Protein AF-A0A1V3PQN3-F1 (afdb_monomer_lite)

Structure (mmCIF, N/CA/C/O backbone):
data_AF-A0A1V3PQN3-F1
#
_entry.id   AF-A0A1V3PQN3-F1
#
loop_
_atom_site.group_PDB
_atom_site.id
_atom_site.type_symbol
_atom_site.label_atom_id
_atom_site.label_alt_id
_atom_site.label_comp_id
_atom_site.label_asym_id
_atom_site.label_entity_id
_atom_site.label_seq_id
_atom_site.pdbx_PDB_ins_code
_atom_site.Cartn_x
_atom_site.Cartn_y
_atom_site.Cartn_z
_atom_site.occupancy
_atom_site.B_iso_or_equiv
_atom_site.auth_seq_id
_atom_site.auth_comp_id
_atom_site.auth_asym_id
_atom_site.auth_atom_id
_atom_site.pdbx_PDB_model_num
ATOM 1 N N . MET A 1 1 ? 1.425 3.994 -4.822 1.00 84.88 1 MET A N 1
ATOM 2 C CA . MET A 1 1 ? -0.003 4.037 -5.221 1.00 84.88 1 MET A CA 1
ATOM 3 C C . MET A 1 1 ? -0.849 3.561 -4.052 1.00 84.88 1 MET A C 1
ATOM 5 O O . MET A 1 1 ? -0.398 2.694 -3.318 1.00 84.88 1 MET A O 1
ATOM 9 N N . ILE A 1 2 ? -2.056 4.104 -3.886 1.00 88.00 2 ILE A N 1
ATOM 10 C CA . ILE A 1 2 ? -3.030 3.630 -2.897 1.00 88.00 2 ILE A CA 1
ATOM 11 C C . ILE A 1 2 ? -4.303 3.187 -3.621 1.00 88.00 2 ILE A C 1
ATOM 13 O O . ILE A 1 2 ? -4.749 3.871 -4.540 1.00 88.00 2 ILE A O 1
ATOM 17 N N . ALA A 1 3 ? -4.872 2.051 -3.221 1.00 89.62 3 ALA A N 1
ATOM 18 C CA . ALA A 1 3 ? -6.148 1.553 -3.726 1.00 89.62 3 ALA A CA 1
ATOM 19 C C . ALA A 1 3 ? -7.043 1.098 -2.571 1.00 89.62 3 ALA A C 1
ATOM 21 O O . ALA A 1 3 ? -6.552 0.612 -1.552 1.00 89.62 3 ALA A O 1
ATOM 22 N N . GLN A 1 4 ? -8.357 1.219 -2.743 1.00 89.44 4 GLN A N 1
ATOM 23 C CA . GLN A 1 4 ? -9.339 0.742 -1.776 1.00 89.44 4 GLN A CA 1
ATOM 24 C C . GLN A 1 4 ? -10.191 -0.360 -2.403 1.00 89.44 4 GLN A C 1
ATOM 26 O O . GLN A 1 4 ? -10.672 -0.214 -3.527 1.00 89.44 4 GLN A O 1
ATOM 31 N N . ARG A 1 5 ? -10.376 -1.467 -1.682 1.00 88.56 5 ARG A N 1
ATOM 32 C CA . ARG A 1 5 ? -11.217 -2.586 -2.120 1.00 88.56 5 ARG A CA 1
ATOM 33 C C . ARG A 1 5 ? -11.794 -3.315 -0.913 1.00 88.56 5 ARG A C 1
ATOM 35 O O . ARG A 1 5 ? -11.069 -3.589 0.037 1.00 88.56 5 ARG A O 1
ATOM 42 N N . ASP A 1 6 ? -13.090 -3.623 -0.954 1.00 90.50 6 ASP A N 1
ATOM 43 C CA . ASP A 1 6 ? -13.792 -4.391 0.087 1.00 90.50 6 ASP A CA 1
ATOM 44 C C . ASP A 1 6 ? -13.571 -3.833 1.512 1.00 90.50 6 ASP A C 1
ATOM 46 O O . ASP A 1 6 ? -13.370 -4.575 2.468 1.00 90.50 6 ASP A O 1
ATOM 50 N N . GLY A 1 7 ? -13.538 -2.500 1.649 1.00 88.44 7 GLY A N 1
ATOM 51 C CA . GLY A 1 7 ? -13.291 -1.813 2.925 1.00 88.44 7 GLY A CA 1
ATOM 52 C C . GLY A 1 7 ? -11.834 -1.831 3.406 1.00 88.44 7 GLY A C 1
ATOM 53 O O . GLY A 1 7 ? -11.542 -1.301 4.475 1.00 88.44 7 GLY A O 1
ATOM 54 N N . ASN A 1 8 ? -10.915 -2.394 2.624 1.00 90.88 8 ASN A N 1
ATOM 55 C CA . ASN A 1 8 ? -9.487 -2.431 2.919 1.00 90.88 8 ASN A CA 1
ATOM 56 C C . ASN A 1 8 ? -8.731 -1.401 2.086 1.00 90.88 8 ASN A C 1
ATOM 58 O O . ASN A 1 8 ? -9.081 -1.130 0.934 1.00 90.88 8 ASN A O 1
ATOM 62 N N . LEU A 1 9 ? -7.669 -0.860 2.675 1.00 94.00 9 LEU A N 1
ATOM 63 C CA . LEU A 1 9 ? -6.758 0.064 2.023 1.00 94.00 9 LEU A CA 1
ATOM 64 C C . LEU A 1 9 ? -5.450 -0.660 1.698 1.00 94.00 9 LEU A C 1
ATOM 66 O O . LEU A 1 9 ? -4.879 -1.337 2.552 1.00 94.00 9 LEU A O 1
ATOM 70 N N . TYR A 1 10 ? -4.970 -0.505 0.472 1.00 92.31 10 TYR A N 1
ATOM 71 C CA . TYR A 1 10 ? -3.756 -1.143 -0.020 1.00 92.31 10 TYR A CA 1
ATOM 72 C C . TYR A 1 10 ? -2.771 -0.085 -0.488 1.00 92.31 10 TYR A C 1
ATOM 74 O O . TYR A 1 10 ? -3.134 0.813 -1.249 1.00 92.31 10 TYR A O 1
ATOM 82 N N . PHE A 1 11 ? -1.526 -0.215 -0.051 1.00 92.00 11 PHE A N 1
ATOM 83 C CA . PHE A 1 11 ? -0.411 0.608 -0.484 1.00 92.00 11 PHE A CA 1
ATOM 84 C C . PHE A 1 11 ? 0.526 -0.227 -1.351 1.00 92.00 11 PHE A C 1
ATOM 86 O O . PHE A 1 11 ? 0.961 -1.299 -0.942 1.00 92.00 11 PHE A O 1
ATOM 93 N N . PHE A 1 12 ? 0.807 0.278 -2.547 1.00 89.75 12 PHE A N 1
ATOM 94 C CA . PHE A 1 12 ? 1.718 -0.300 -3.525 1.00 89.75 12 PHE A CA 1
ATOM 95 C C . PHE A 1 12 ? 2.916 0.634 -3.648 1.00 89.75 12 PHE A C 1
ATOM 97 O O . PHE A 1 12 ? 2.776 1.736 -4.195 1.00 89.75 12 PHE A O 1
ATOM 104 N N . ASP A 1 13 ? 4.065 0.221 -3.129 1.00 87.00 13 ASP A N 1
ATOM 105 C CA . ASP A 1 13 ? 5.313 0.965 -3.274 1.00 87.00 13 ASP A CA 1
ATOM 106 C C . ASP A 1 13 ? 6.129 0.375 -4.414 1.00 87.00 13 ASP A C 1
ATOM 108 O O . ASP A 1 13 ? 6.176 -0.836 -4.641 1.00 87.00 13 ASP A O 1
ATOM 112 N N . SER A 1 14 ? 6.750 1.279 -5.144 1.00 80.25 14 SER A N 1
ATOM 113 C CA . SER A 1 14 ? 7.568 0.994 -6.303 1.00 80.25 14 SER A CA 1
ATOM 114 C C . SER A 1 14 ? 8.894 1.670 -6.035 1.00 80.25 14 SER A C 1
ATOM 116 O O . SER A 1 14 ? 9.137 2.787 -6.495 1.00 80.25 14 SER A O 1
ATOM 118 N N . ARG A 1 15 ? 9.723 1.011 -5.228 1.00 70.31 15 ARG A N 1
ATOM 119 C CA . ARG A 1 15 ? 11.062 1.506 -4.942 1.00 70.31 15 ARG A CA 1
ATOM 120 C C . ARG A 1 15 ? 11.884 1.343 -6.207 1.00 70.31 15 ARG A C 1
ATOM 122 O O . ARG A 1 15 ? 12.182 0.226 -6.615 1.00 70.31 15 ARG A O 1
ATOM 129 N N . PHE A 1 16 ? 12.162 2.467 -6.856 1.00 64.31 16 PHE A N 1
ATOM 130 C CA . PHE A 1 16 ? 13.263 2.535 -7.799 1.00 64.31 16 PHE A CA 1
ATOM 131 C C . PHE A 1 16 ? 14.533 2.336 -6.981 1.00 64.31 16 PHE A C 1
ATOM 133 O O . PHE A 1 16 ? 14.772 3.066 -6.019 1.00 64.31 16 PHE A O 1
ATOM 140 N N . ASP A 1 17 ? 15.273 1.289 -7.310 1.00 60.25 17 ASP A N 1
ATOM 141 C CA . ASP A 1 17 ? 16.617 1.105 -6.799 1.00 60.25 17 ASP A CA 1
ATOM 142 C C . ASP A 1 17 ? 17.539 1.856 -7.762 1.00 60.25 17 ASP A C 1
ATOM 144 O O . ASP A 1 17 ? 17.721 1.416 -8.893 1.00 60.25 17 ASP A O 1
ATOM 148 N N . ASP A 1 18 ? 18.028 3.032 -7.357 1.00 56.00 18 ASP A N 1
ATOM 149 C CA . ASP A 1 18 ? 18.894 3.880 -8.194 1.00 56.00 18 ASP A CA 1
ATOM 150 C C . ASP A 1 18 ? 20.216 3.175 -8.568 1.00 56.00 18 ASP A C 1
ATOM 152 O O . ASP A 1 18 ? 20.877 3.592 -9.519 1.00 56.00 18 ASP A O 1
ATOM 156 N N . ASP A 1 19 ? 20.599 2.102 -7.858 1.00 58.22 19 ASP A N 1
ATOM 157 C CA . ASP A 1 19 ? 21.790 1.301 -8.170 1.00 58.22 19 ASP A CA 1
ATOM 158 C C . ASP A 1 19 ? 21.518 0.209 -9.224 1.00 58.22 19 ASP A C 1
ATOM 160 O O . ASP A 1 19 ? 22.454 -0.300 -9.852 1.00 58.22 19 ASP A O 1
ATOM 164 N N . LEU A 1 20 ? 20.252 -0.154 -9.459 1.00 57.12 20 LEU A N 1
ATOM 165 C CA . LEU A 1 20 ? 19.865 -1.006 -10.578 1.00 57.12 20 LEU A CA 1
ATOM 166 C C . LEU A 1 20 ? 19.384 -0.114 -11.728 1.00 57.12 20 LEU A C 1
ATOM 168 O O . LEU A 1 20 ? 18.265 0.385 -11.714 1.00 57.12 20 LEU A O 1
ATOM 172 N N . ASP A 1 21 ? 20.153 -0.064 -12.818 1.00 55.53 21 ASP A N 1
ATOM 173 C CA . ASP A 1 21 ? 19.716 0.402 -14.154 1.00 55.53 21 ASP A CA 1
ATOM 174 C C . ASP A 1 21 ? 18.528 -0.426 -14.732 1.00 55.53 21 ASP A C 1
ATOM 176 O O . ASP A 1 21 ? 18.251 -0.436 -15.936 1.00 55.53 21 ASP A O 1
ATOM 180 N N . CYS A 1 22 ? 17.825 -1.191 -13.894 1.00 54.59 22 CYS A N 1
ATOM 181 C CA . CYS A 1 22 ? 16.728 -2.067 -14.246 1.00 54.59 22 CYS A CA 1
ATOM 182 C C . CYS A 1 22 ? 15.392 -1.413 -13.897 1.00 54.59 22 CYS A C 1
ATOM 184 O O . CYS A 1 22 ? 15.181 -0.871 -12.815 1.00 54.59 22 CYS A O 1
ATOM 186 N N . TYR A 1 23 ? 14.445 -1.524 -14.824 1.00 61.84 23 TYR A N 1
ATOM 187 C CA . TYR A 1 23 ? 13.058 -1.165 -14.566 1.00 61.84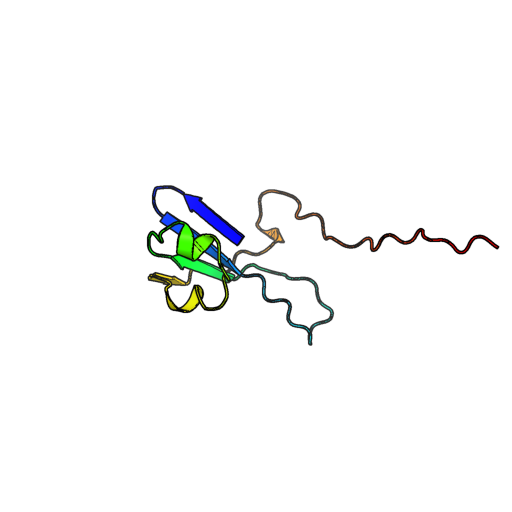 23 TYR A CA 1
ATOM 188 C C . TYR A 1 23 ? 12.504 -1.962 -13.388 1.00 61.84 23 TYR A C 1
ATOM 190 O O . TYR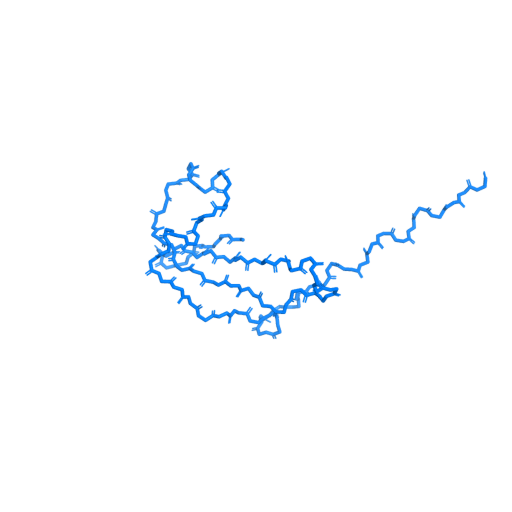 A 1 23 ? 12.863 -3.121 -13.184 1.00 61.84 23 TYR A O 1
ATOM 198 N N . LEU A 1 24 ? 11.562 -1.356 -12.668 1.00 72.12 24 LEU A N 1
ATOM 199 C CA . LEU A 1 24 ? 10.807 -2.044 -11.633 1.00 72.12 24 LEU A CA 1
ATOM 200 C C . LEU A 1 24 ? 10.217 -3.358 -12.138 1.00 72.12 24 LEU A C 1
ATOM 202 O O . LEU A 1 24 ? 9.529 -3.390 -13.155 1.00 72.12 24 LEU A O 1
ATOM 206 N N . GLU A 1 25 ? 10.452 -4.433 -11.393 1.00 77.50 25 GLU A N 1
ATOM 207 C CA . GLU A 1 25 ? 9.945 -5.764 -11.734 1.00 77.50 25 GLU A CA 1
ATOM 208 C C . GLU A 1 25 ? 8.667 -6.114 -10.960 1.00 77.50 25 GLU A C 1
ATOM 210 O O . GLU A 1 25 ? 7.857 -6.924 -11.421 1.00 77.50 25 GLU A O 1
ATOM 215 N N . TYR A 1 26 ? 8.453 -5.485 -9.800 1.00 83.50 26 TYR A N 1
ATOM 216 C CA . TYR A 1 26 ? 7.328 -5.762 -8.911 1.00 83.50 26 TYR A CA 1
ATOM 217 C C . TYR A 1 26 ? 6.966 -4.564 -8.023 1.00 83.50 26 TYR A C 1
ATOM 219 O O . TYR A 1 26 ? 7.809 -3.731 -7.709 1.00 83.50 26 TYR A O 1
ATOM 227 N N . TYR A 1 27 ? 5.720 -4.521 -7.555 1.00 87.06 27 TYR A N 1
ATOM 228 C CA . TYR A 1 27 ? 5.300 -3.662 -6.449 1.00 87.06 27 TYR A CA 1
ATOM 229 C C . TYR A 1 27 ? 5.461 -4.397 -5.120 1.00 87.06 27 TYR A C 1
ATOM 231 O O . TYR A 1 27 ? 5.027 -5.546 -4.977 1.00 87.06 27 TYR A O 1
ATOM 239 N N . GLU A 1 28 ? 6.023 -3.720 -4.125 1.00 90.06 28 GLU A N 1
ATOM 240 C CA . GLU A 1 28 ? 5.844 -4.124 -2.735 1.00 90.06 28 GLU A CA 1
ATOM 241 C C . GLU A 1 28 ? 4.434 -3.709 -2.289 1.00 90.06 28 GLU A C 1
ATOM 243 O O . GLU A 1 28 ? 3.985 -2.599 -2.587 1.00 90.06 28 GLU A O 1
ATOM 248 N N . VAL A 1 29 ? 3.714 -4.603 -1.606 1.00 92.19 29 VAL A N 1
ATOM 249 C CA . VAL A 1 29 ? 2.300 -4.384 -1.274 1.00 92.19 29 VAL A CA 1
ATOM 250 C C . VAL A 1 29 ? 2.057 -4.531 0.222 1.00 92.19 29 VAL A C 1
ATOM 252 O O . VAL A 1 29 ? 2.465 -5.509 0.849 1.00 92.19 29 VAL A O 1
ATOM 255 N N . TRP A 1 30 ? 1.330 -3.574 0.791 1.00 94.81 30 TRP A N 1
ATOM 256 C CA . TRP A 1 30 ? 0.916 -3.576 2.191 1.00 94.81 30 TRP A CA 1
ATOM 257 C C . TRP A 1 30 ? -0.576 -3.323 2.321 1.00 94.81 30 TRP A C 1
ATOM 259 O O . TRP A 1 30 ? -1.139 -2.486 1.611 1.00 94.81 30 TRP A O 1
ATOM 269 N N . ARG A 1 31 ? -1.211 -3.994 3.283 1.00 95.00 31 ARG A N 1
ATOM 270 C CA . ARG A 1 31 ? -2.562 -3.642 3.720 1.00 95.00 31 ARG A CA 1
ATOM 271 C C . ARG A 1 31 ? -2.463 -2.633 4.856 1.00 95.00 31 ARG A C 1
ATOM 273 O O . ARG A 1 31 ? -1.908 -2.933 5.914 1.00 95.00 31 ARG A O 1
ATOM 280 N N . LEU A 1 32 ? -3.018 -1.452 4.644 1.00 94.06 32 LEU A N 1
ATOM 281 C CA . LEU A 1 32 ? -3.099 -0.392 5.638 1.00 94.06 32 LEU A CA 1
ATOM 282 C C . LEU A 1 32 ? -4.415 -0.494 6.428 1.00 94.06 32 LEU A C 1
ATOM 284 O O . LEU A 1 32 ? -5.411 -1.013 5.911 1.00 94.06 32 LEU A O 1
ATOM 288 N N . PRO A 1 33 ? -4.458 0.023 7.668 1.00 92.19 33 PRO A N 1
ATOM 289 C CA . PRO A 1 33 ? -5.728 0.332 8.310 1.00 92.19 33 PRO A CA 1
ATOM 290 C C . PRO A 1 33 ? -6.472 1.405 7.501 1.00 92.19 33 PRO A C 1
ATOM 292 O O . PRO A 1 33 ? -5.880 2.100 6.675 1.00 92.19 33 PRO A O 1
ATOM 295 N N . LEU A 1 34 ? -7.771 1.575 7.752 1.00 90.19 34 LEU A N 1
ATOM 296 C CA . LEU A 1 34 ? -8.495 2.727 7.218 1.00 90.19 34 LEU A CA 1
ATOM 297 C C . LEU A 1 34 ? -7.869 4.007 7.786 1.00 90.19 34 LEU A C 1
ATOM 299 O O . LEU A 1 34 ? -7.880 4.233 8.997 1.00 90.19 34 LEU A O 1
ATOM 303 N N . LEU A 1 35 ? -7.285 4.813 6.903 1.00 87.25 35 LEU A N 1
ATOM 304 C CA . LEU A 1 35 ? -6.657 6.085 7.239 1.00 87.25 35 LEU A CA 1
ATOM 305 C C . LEU A 1 35 ? -7.572 7.238 6.805 1.00 87.25 35 LEU A C 1
ATOM 307 O O . LEU A 1 35 ? -8.231 7.117 5.773 1.00 87.25 35 LEU A O 1
ATOM 311 N N . PRO A 1 36 ? -7.609 8.351 7.557 1.00 85.50 36 PRO A N 1
ATOM 312 C CA . PRO A 1 36 ? -8.324 9.547 7.128 1.00 85.50 36 PRO A CA 1
ATOM 313 C C . PRO A 1 36 ? -7.654 10.162 5.894 1.00 85.50 36 PRO A C 1
ATOM 315 O O . PRO A 1 36 ? -6.431 10.077 5.743 1.00 85.50 36 PRO A O 1
ATOM 318 N N . ASP A 1 37 ? -8.438 10.840 5.057 1.00 82.56 37 ASP A N 1
ATOM 319 C CA . ASP A 1 37 ? -7.973 11.436 3.796 1.00 82.56 37 ASP A CA 1
ATOM 320 C C . ASP A 1 37 ? -6.764 12.360 3.978 1.00 82.56 37 ASP A C 1
ATOM 322 O O . ASP A 1 37 ? -5.869 12.380 3.144 1.00 82.56 37 ASP A O 1
ATOM 326 N N . GLU A 1 38 ? -6.663 13.057 5.108 1.00 83.88 38 GLU A N 1
ATOM 327 C CA . GLU A 1 38 ? -5.532 13.927 5.464 1.00 83.88 38 GLU A CA 1
ATOM 328 C C . GLU A 1 38 ? -4.187 13.182 5.475 1.00 83.88 38 GLU A C 1
ATOM 330 O O . GLU A 1 38 ? -3.152 13.732 5.097 1.00 83.88 38 GLU A O 1
ATOM 335 N N . ARG A 1 39 ? -4.194 11.908 5.886 1.00 79.88 39 ARG A N 1
ATOM 336 C CA . ARG A 1 39 ? -3.005 11.042 5.892 1.00 79.88 39 ARG A CA 1
ATOM 337 C C . ARG A 1 39 ? -2.684 10.509 4.499 1.00 79.88 39 ARG A C 1
ATOM 339 O O . ARG A 1 39 ? -1.529 10.195 4.235 1.00 79.88 39 ARG A O 1
ATOM 346 N N . LEU A 1 40 ? -3.687 10.421 3.627 1.00 81.94 40 LEU A N 1
ATOM 347 C CA . LEU A 1 40 ? -3.549 9.969 2.241 1.00 81.94 40 LEU A CA 1
ATOM 348 C C . LEU A 1 40 ? -3.205 11.115 1.282 1.00 81.94 40 LEU A C 1
ATOM 350 O O . LEU A 1 40 ? -2.586 10.872 0.249 1.00 81.94 40 LEU A O 1
ATOM 354 N N . ALA A 1 41 ? -3.567 12.350 1.631 1.00 79.38 41 ALA A N 1
ATOM 355 C CA . ALA A 1 41 ? -3.303 13.566 0.864 1.00 79.38 41 ALA A CA 1
ATOM 356 C C . ALA A 1 41 ? -1.861 14.086 1.024 1.00 79.38 41 ALA A C 1
ATOM 358 O O . ALA A 1 41 ? -1.425 14.943 0.258 1.00 79.38 41 ALA A O 1
ATOM 359 N N . GLY A 1 42 ? -1.135 13.595 2.033 1.00 77.12 42 GLY A N 1
ATOM 360 C CA . GLY A 1 42 ? 0.249 13.965 2.316 1.00 77.12 42 GLY A CA 1
ATOM 361 C C . GLY A 1 42 ? 1.286 13.039 1.673 1.00 77.12 42 GLY A C 1
ATOM 362 O O . GLY A 1 42 ? 1.022 12.311 0.720 1.00 77.12 42 GLY A O 1
ATOM 363 N N . SER A 1 43 ? 2.498 13.060 2.228 1.00 80.94 43 SER A N 1
ATOM 364 C CA . SER A 1 43 ? 3.564 12.137 1.833 1.00 80.94 43 SER A CA 1
A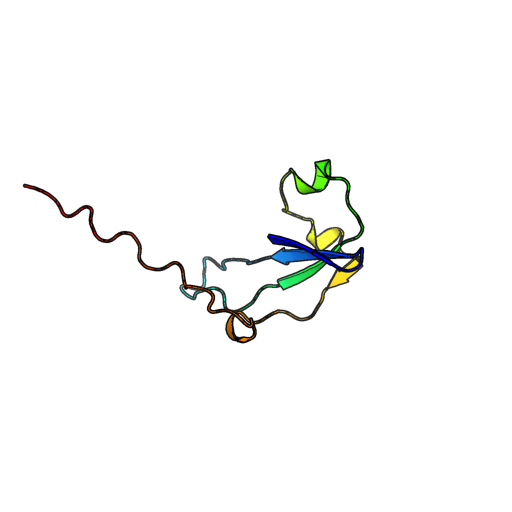TOM 365 C C . SER A 1 43 ? 3.199 10.692 2.176 1.00 80.94 43 SER A C 1
ATOM 367 O O . SER A 1 43 ? 2.744 10.406 3.282 1.00 80.94 43 SER A O 1
ATOM 369 N N . TRP A 1 44 ? 3.458 9.775 1.243 1.00 86.94 44 TRP A N 1
ATOM 370 C CA . TRP A 1 44 ? 3.282 8.334 1.450 1.00 86.94 44 TRP A CA 1
ATOM 371 C C . TRP A 1 44 ? 4.518 7.653 2.055 1.00 86.94 44 TRP A C 1
ATOM 373 O O . TRP A 1 44 ? 4.512 6.445 2.284 1.00 86.94 44 TRP A O 1
ATOM 383 N N . VAL A 1 45 ? 5.571 8.420 2.349 1.00 83.62 45 VAL A N 1
ATOM 384 C CA . VAL A 1 45 ? 6.782 7.919 3.006 1.00 83.62 45 VAL A CA 1
ATOM 385 C C . VAL A 1 45 ? 6.448 7.431 4.416 1.00 83.62 45 VAL A C 1
ATOM 387 O O . VAL A 1 45 ? 5.906 8.180 5.229 1.00 83.62 45 VAL A O 1
ATOM 390 N N . GLY A 1 46 ? 6.814 6.190 4.734 1.00 85.38 46 GLY A N 1
ATOM 391 C CA . GLY A 1 46 ? 6.611 5.616 6.062 1.00 85.38 46 GLY A CA 1
ATOM 392 C C . GLY A 1 46 ? 5.240 4.971 6.269 1.00 85.38 46 GLY A C 1
ATOM 393 O O . GLY A 1 46 ? 4.993 4.453 7.361 1.00 85.38 46 GLY A O 1
ATOM 394 N N . LEU A 1 47 ? 4.349 4.972 5.268 1.00 88.12 47 LEU A N 1
ATOM 395 C CA . LEU A 1 47 ? 3.055 4.287 5.365 1.00 88.12 47 LEU A CA 1
ATOM 396 C C . LEU A 1 47 ? 3.216 2.776 5.547 1.00 88.12 47 LEU A C 1
ATOM 398 O O . LEU A 1 47 ? 2.396 2.158 6.224 1.00 88.12 47 LEU A O 1
ATOM 402 N N . GLU A 1 48 ? 4.303 2.192 5.045 1.00 88.38 48 GLU A N 1
ATOM 403 C CA . GLU A 1 48 ? 4.640 0.784 5.255 1.00 88.38 48 GLU A CA 1
ATOM 404 C C . GLU A 1 48 ? 4.787 0.427 6.742 1.00 88.38 48 GLU A C 1
ATOM 406 O O . GLU A 1 48 ? 4.514 -0.704 7.138 1.00 88.38 48 GLU A O 1
ATOM 411 N N . LYS A 1 49 ? 5.152 1.397 7.593 1.00 89.31 49 LYS A N 1
ATOM 412 C CA . LYS A 1 49 ? 5.278 1.205 9.050 1.00 89.31 49 LYS A CA 1
ATOM 413 C C . LYS A 1 49 ? 3.931 1.177 9.765 1.00 89.31 49 LYS A C 1
ATOM 415 O O . LYS A 1 49 ? 3.855 0.728 10.903 1.00 89.31 49 LYS A O 1
ATOM 420 N N . LEU A 1 50 ? 2.886 1.685 9.116 1.00 90.44 50 LEU A N 1
ATOM 421 C CA . LEU A 1 50 ? 1.514 1.664 9.618 1.00 90.44 50 LEU A CA 1
ATOM 422 C C . LEU A 1 50 ? 0.736 0.449 9.096 1.00 90.44 50 LEU A C 1
ATOM 424 O O . LEU A 1 50 ? -0.443 0.306 9.414 1.00 90.44 50 LEU A O 1
ATOM 428 N N . ALA A 1 51 ? 1.365 -0.401 8.281 1.00 92.88 51 ALA A N 1
ATOM 429 C CA . ALA A 1 51 ? 0.723 -1.557 7.683 1.00 92.88 51 ALA A CA 1
ATOM 430 C C . ALA A 1 51 ? 0.257 -2.566 8.738 1.00 92.88 51 ALA A C 1
ATOM 432 O O . ALA A 1 51 ? 0.986 -2.911 9.666 1.00 92.88 51 ALA A O 1
ATOM 433 N N . LEU A 1 52 ? -0.956 -3.083 8.544 1.00 94.56 52 LEU A N 1
ATOM 434 C CA . LEU A 1 52 ? -1.475 -4.221 9.300 1.00 94.56 52 LEU A CA 1
ATOM 435 C C . LEU A 1 52 ? -0.751 -5.509 8.905 1.00 94.56 52 LEU A C 1
ATOM 437 O O . LEU A 1 52 ? -0.519 -6.374 9.743 1.00 94.56 52 LEU A O 1
ATOM 441 N N . GLU A 1 53 ? -0.424 -5.643 7.621 1.00 95.06 53 GLU A N 1
ATOM 442 C CA . GLU A 1 53 ? 0.328 -6.773 7.084 1.00 95.06 53 GLU A CA 1
ATOM 443 C C . GLU A 1 53 ? 1.053 -6.393 5.789 1.00 95.06 53 GLU A C 1
ATOM 445 O O . GLU A 1 53 ? 0.612 -5.517 5.034 1.00 95.06 53 GLU A O 1
ATOM 450 N N . ARG A 1 54 ? 2.158 -7.094 5.524 1.00 93.62 54 ARG A N 1
ATOM 451 C CA . ARG A 1 54 ? 2.831 -7.104 4.225 1.00 93.62 54 ARG A CA 1
ATOM 452 C C . ARG A 1 54 ? 2.272 -8.260 3.399 1.00 93.62 54 ARG A C 1
ATOM 454 O O . ARG A 1 54 ? 2.255 -9.396 3.865 1.00 93.62 54 ARG A O 1
ATOM 461 N N . LEU A 1 55 ? 1.842 -7.963 2.180 1.00 93.00 55 LEU A N 1
ATOM 462 C CA . LEU A 1 55 ? 1.337 -8.943 1.225 1.00 93.00 55 LEU A CA 1
ATOM 463 C C . LEU A 1 55 ? 2.466 -9.411 0.291 1.00 93.00 55 LEU A C 1
ATOM 465 O O . LEU A 1 55 ? 3.527 -8.778 0.241 1.00 93.00 55 LEU A O 1
ATOM 469 N N . PRO A 1 56 ? 2.269 -10.519 -0.446 1.00 90.88 56 PRO A N 1
ATOM 470 C CA . PRO A 1 56 ? 3.191 -10.913 -1.502 1.00 90.88 56 PRO A CA 1
ATOM 471 C C . PRO A 1 56 ? 3.403 -9.775 -2.502 1.00 90.88 56 PRO A C 1
ATOM 473 O O . PRO A 1 56 ? 2.475 -9.028 -2.819 1.00 90.88 56 PRO A O 1
ATOM 476 N N . ASN A 1 57 ? 4.630 -9.662 -3.003 1.00 89.00 57 ASN A N 1
ATOM 477 C CA . ASN A 1 57 ? 4.949 -8.698 -4.045 1.00 89.00 57 ASN A CA 1
ATOM 478 C C . ASN A 1 57 ? 4.127 -9.016 -5.304 1.00 89.00 57 ASN A C 1
ATOM 480 O O . ASN A 1 57 ? 3.902 -10.184 -5.625 1.00 89.00 57 ASN A O 1
ATOM 484 N N . VAL A 1 58 ? 3.704 -7.980 -6.023 1.00 86.94 58 VAL A N 1
ATOM 485 C CA . VAL A 1 58 ? 2.958 -8.133 -7.278 1.00 86.94 58 VAL A CA 1
ATOM 486 C C . VAL A 1 58 ? 3.903 -7.852 -8.431 1.00 86.94 58 VAL A C 1
ATOM 488 O O . VAL A 1 58 ? 4.316 -6.708 -8.613 1.00 86.94 58 VAL A O 1
ATOM 491 N N . GLY A 1 59 ? 4.253 -8.884 -9.199 1.00 84.31 59 GLY A N 1
ATOM 492 C CA . GLY A 1 59 ? 5.060 -8.727 -10.401 1.00 84.31 59 GLY A CA 1
ATOM 493 C C . GLY A 1 59 ? 4.322 -7.890 -11.440 1.00 84.31 59 GLY A C 1
ATOM 494 O O . GLY A 1 59 ? 3.129 -8.089 -11.670 1.00 84.31 59 GLY A O 1
ATOM 495 N N . LEU A 1 60 ? 5.019 -6.974 -12.117 1.00 77.50 60 LEU A N 1
ATOM 496 C CA . LEU A 1 60 ? 4.396 -6.191 -13.194 1.00 77.50 60 LEU A CA 1
ATOM 497 C C . LEU A 1 60 ? 3.894 -7.083 -14.338 1.00 77.50 60 LEU A C 1
ATOM 499 O O . LEU A 1 60 ? 2.932 -6.737 -15.013 1.00 77.50 60 LEU A O 1
ATOM 503 N N . ARG A 1 61 ? 4.531 -8.245 -14.529 1.00 77.25 61 ARG A N 1
ATOM 504 C CA . ARG A 1 61 ? 4.152 -9.254 -15.529 1.00 77.25 61 ARG A CA 1
ATOM 505 C C . ARG A 1 61 ? 2.880 -10.024 -15.173 1.00 77.25 61 ARG A C 1
ATOM 507 O O . ARG A 1 61 ? 2.276 -10.609 -16.063 1.00 77.25 61 ARG A O 1
ATOM 514 N N . ASP A 1 62 ? 2.486 -10.018 -13.902 1.00 75.88 62 ASP A N 1
ATOM 515 C CA . ASP A 1 62 ? 1.299 -10.726 -13.412 1.00 75.88 62 ASP A CA 1
ATOM 516 C C . ASP A 1 62 ? 0.042 -9.843 -13.461 1.00 75.88 62 ASP A C 1
ATOM 518 O O . ASP A 1 62 ? -1.067 -10.302 -13.177 1.00 75.88 62 ASP A O 1
ATOM 522 N N . LEU A 1 63 ? 0.199 -8.560 -13.804 1.00 72.00 63 LEU A N 1
ATOM 523 C CA . LEU A 1 63 ? -0.918 -7.637 -13.928 1.00 72.00 63 LEU A CA 1
ATOM 524 C C . LEU A 1 63 ? -1.729 -7.957 -15.194 1.00 72.00 63 LEU A C 1
ATOM 526 O O . LEU A 1 63 ? -1.159 -8.178 -16.261 1.00 72.00 63 LEU A O 1
ATOM 530 N N . PRO A 1 64 ? -3.073 -7.932 -15.121 1.00 70.75 64 PRO A N 1
ATOM 531 C CA . PRO A 1 64 ? -3.944 -8.264 -16.252 1.00 70.75 64 PRO A CA 1
ATOM 532 C C . PRO A 1 64 ? -3.980 -7.173 -17.339 1.00 70.75 64 PRO A C 1
ATOM 534 O O . PRO A 1 64 ? -4.847 -7.195 -18.210 1.00 70.75 64 PRO A O 1
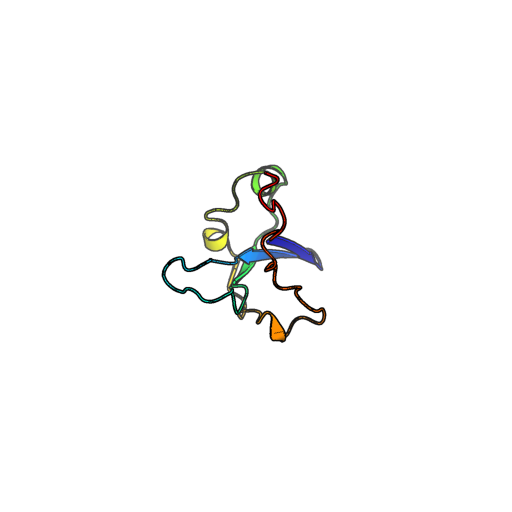ATOM 537 N N . PHE A 1 65 ? -3.079 -6.194 -17.275 1.00 64.31 65 PHE A N 1
ATOM 538 C CA . PHE A 1 65 ? -2.940 -5.111 -18.235 1.00 64.31 65 PHE A CA 1
ATOM 539 C C . PHE A 1 65 ? -1.461 -4.893 -18.540 1.00 64.31 65 PHE A C 1
ATOM 541 O O . PHE A 1 65 ? -0.611 -5.035 -17.662 1.00 64.31 65 PHE A O 1
ATOM 548 N N . GLU A 1 66 ? -1.159 -4.515 -19.783 1.00 56.78 66 GLU A N 1
ATOM 549 C CA . GLU A 1 66 ? 0.190 -4.094 -20.147 1.00 56.78 66 GLU A CA 1
ATOM 550 C C . GLU A 1 66 ? 0.542 -2.836 -19.356 1.00 56.78 66 GLU A C 1
ATOM 552 O O . GLU A 1 66 ? -0.004 -1.753 -19.580 1.00 56.78 66 GLU A O 1
ATOM 557 N N . VAL A 1 67 ? 1.469 -2.973 -18.410 1.00 56.62 67 VAL A N 1
ATOM 558 C CA . VAL A 1 67 ? 2.146 -1.819 -17.832 1.00 56.62 67 VAL A C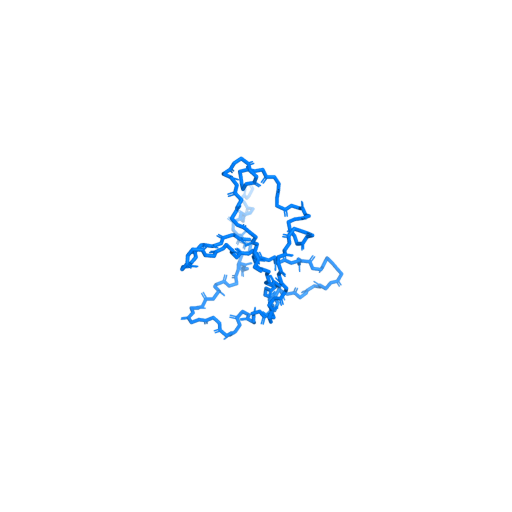A 1
ATOM 559 C C . VAL A 1 67 ? 3.007 -1.261 -18.951 1.00 56.62 67 VAL A C 1
ATOM 561 O O . VAL A 1 67 ? 4.093 -1.775 -19.209 1.00 56.62 67 VAL A O 1
ATOM 564 N N . SER A 1 68 ? 2.501 -0.254 -19.668 1.00 51.66 68 SER A N 1
ATOM 565 C CA . SER A 1 68 ? 3.299 0.458 -20.659 1.00 51.66 68 SER A CA 1
ATOM 566 C C . SER A 1 68 ? 4.532 0.983 -19.940 1.00 51.66 68 SER A C 1
ATOM 568 O O . SER A 1 68 ? 4.446 1.917 -19.138 1.00 51.66 68 SER A O 1
ATOM 570 N N . SER A 1 69 ? 5.671 0.336 -20.176 1.00 51.69 69 SER A N 1
ATOM 571 C CA . SER A 1 69 ? 6.967 0.814 -19.738 1.00 51.69 69 SER A CA 1
ATOM 572 C C . SER A 1 69 ? 7.053 2.265 -20.195 1.00 51.69 69 SER A C 1
ATOM 574 O O . SER A 1 69 ? 7.044 2.542 -21.393 1.00 51.69 69 SER A O 1
ATOM 576 N N . ARG A 1 70 ? 7.057 3.215 -19.256 1.00 55.84 70 ARG A N 1
ATOM 577 C CA . ARG A 1 70 ? 7.401 4.602 -19.568 1.00 55.84 70 ARG A CA 1
ATOM 578 C C . ARG A 1 70 ? 8.870 4.600 -19.965 1.00 55.84 70 ARG A C 1
ATOM 580 O O . ARG A 1 70 ? 9.723 4.802 -19.117 1.00 55.84 70 ARG A O 1
ATOM 587 N N . ASN A 1 71 ? 9.148 4.290 -21.224 1.00 44.91 71 ASN A N 1
ATOM 588 C CA . ASN A 1 71 ? 10.410 4.583 -21.874 1.00 44.91 71 ASN A CA 1
ATOM 589 C C . ASN A 1 71 ? 10.217 4.665 -23.386 1.00 44.91 71 ASN A C 1
ATOM 591 O O . ASN A 1 71 ? 10.664 3.838 -24.169 1.00 44.91 71 ASN A O 1
ATOM 595 N N . THR A 1 72 ? 9.604 5.763 -23.791 1.00 40.16 72 THR A N 1
ATOM 596 C CA . THR A 1 72 ? 10.354 6.670 -24.650 1.00 40.16 72 THR A CA 1
ATOM 597 C C . THR A 1 72 ? 10.529 7.951 -23.843 1.00 40.16 72 THR A C 1
ATOM 599 O O . THR A 1 72 ? 9.526 8.633 -23.615 1.00 40.16 72 THR A O 1
ATOM 602 N N . PRO A 1 73 ? 11.742 8.313 -23.372 1.00 50.69 73 PRO A N 1
ATOM 603 C CA . PRO A 1 73 ? 12.036 9.737 -23.299 1.00 50.69 73 PRO A CA 1
ATOM 604 C C . PRO A 1 73 ? 11.652 10.317 -24.660 1.00 50.69 73 PRO A C 1
ATOM 606 O O . PRO A 1 73 ? 11.918 9.691 -25.688 1.00 50.69 73 PRO A O 1
ATOM 609 N N . ASP A 1 74 ? 10.945 11.440 -24.656 1.00 46.31 74 ASP A N 1
ATOM 610 C CA . ASP A 1 74 ? 10.645 12.190 -25.865 1.00 46.31 74 ASP A CA 1
ATOM 611 C C . ASP A 1 74 ? 11.980 12.496 -26.556 1.00 46.31 74 ASP A C 1
ATOM 613 O O . ASP A 1 74 ? 12.749 13.367 -26.152 1.00 46.31 74 ASP A O 1
ATOM 617 N N . AL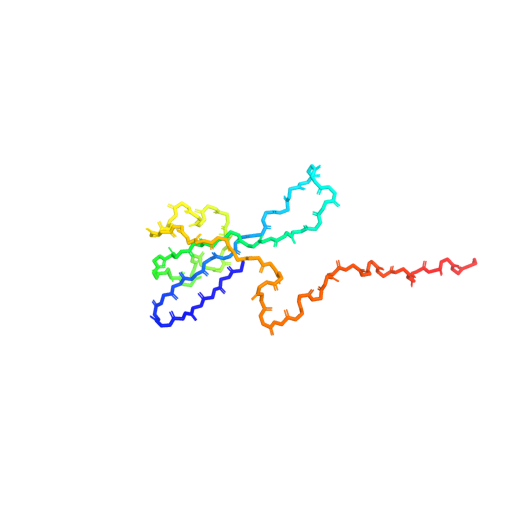A A 1 75 ? 12.326 11.655 -27.522 1.00 52.56 75 ALA A N 1
ATOM 618 C CA . ALA A 1 75 ? 13.490 11.810 -28.359 1.00 52.56 75 ALA A CA 1
ATOM 619 C C . ALA A 1 75 ? 13.065 12.616 -29.584 1.00 52.56 75 ALA A C 1
ATOM 621 O O . ALA A 1 75 ? 13.271 12.159 -30.700 1.00 52.56 75 ALA A O 1
ATOM 622 N N . ASP A 1 76 ? 12.442 13.783 -29.390 1.00 51.81 76 ASP A N 1
ATOM 623 C CA . ASP A 1 76 ? 12.323 14.779 -30.452 1.00 51.81 76 ASP A CA 1
ATOM 624 C C . ASP A 1 76 ? 12.154 16.209 -29.908 1.00 51.81 76 ASP A C 1
ATOM 626 O O . ASP A 1 76 ? 11.192 16.920 -30.170 1.00 51.81 76 ASP A O 1
ATOM 630 N N . ALA A 1 77 ? 13.188 16.703 -29.229 1.00 48.56 77 ALA A N 1
ATOM 631 C CA . ALA A 1 77 ? 13.613 18.080 -29.469 1.00 48.56 77 ALA A CA 1
ATOM 632 C C . ALA A 1 77 ? 14.889 18.033 -30.311 1.00 48.56 77 ALA A C 1
ATOM 634 O O . ALA A 1 77 ? 15.982 18.413 -29.879 1.00 48.56 77 ALA A O 1
ATOM 635 N N . ALA A 1 78 ? 14.751 17.496 -31.527 1.00 48.88 78 ALA A N 1
ATOM 636 C CA . ALA A 1 78 ? 15.754 17.614 -32.563 1.00 48.88 78 ALA A CA 1
ATOM 637 C C . ALA A 1 78 ? 16.068 19.101 -32.775 1.00 48.88 78 ALA A C 1
ATOM 639 O O . ALA A 1 78 ? 15.292 19.870 -33.343 1.00 48.88 78 ALA A O 1
ATOM 640 N N . ARG A 1 79 ? 17.243 19.487 -32.275 1.00 52.09 79 ARG A N 1
ATOM 641 C CA . ARG A 1 79 ? 18.126 20.531 -32.791 1.00 52.09 79 ARG A CA 1
ATOM 642 C C . ARG A 1 79 ? 17.662 21.060 -34.156 1.00 52.09 79 ARG A C 1
ATOM 644 O O . ARG A 1 79 ? 18.000 20.495 -35.194 1.00 52.09 79 ARG A O 1
ATOM 651 N N . SER A 1 80 ? 16.938 22.172 -34.154 1.00 43.28 80 SER A N 1
ATOM 652 C CA . SER A 1 80 ? 16.705 22.953 -35.365 1.00 43.28 80 SER A CA 1
ATOM 653 C C . SER A 1 80 ? 17.708 24.099 -35.404 1.00 43.28 80 SER A C 1
ATOM 655 O O . SER A 1 80 ? 17.578 25.056 -34.653 1.00 43.28 80 SER A O 1
ATOM 657 N N . LYS A 1 81 ? 18.723 23.868 -36.249 1.00 47.69 81 LYS A N 1
ATOM 658 C CA . LYS A 1 81 ? 19.669 24.783 -36.918 1.00 47.69 81 LYS A CA 1
ATOM 659 C C . LYS A 1 81 ? 20.107 26.063 -36.211 1.00 47.69 81 LYS A C 1
ATOM 661 O O . LYS A 1 81 ? 19.312 27.020 -36.143 1.00 47.69 81 LYS A O 1
#

Radius of gyration: 16.73 Å; chains: 1; bounding box: 36×36×46 Å

Sequence (81 aa):
MIAQRDGNLYFFDSRFDDDLDCYLEYYEVWRLPLLPDERLAGSWVGLEKLALERLPNVGLRDLPFEVSSRNTPDADAARSK

Secondary structure (DSSP, 8-state):
-EEEETTEEEEEE----TT--SPP-EEEEEEEP---HHHHSS--TTGGGG-SEEEEEEEGGGSSS----------------

pLDDT: mean 76.06, std 16.53, range [40.16, 95.06]

Foldseek 3Di:
DWDDDPQWIKDWDQDDPPVDPDHGFWTWMFIAHDDPVVCVVDDPPCSNVRGPDTDDIGTCVNDPDNPPPPDDPPPPPPDDD